Protein AF-A0A2D7WG63-F1 (afdb_monomer_lite)

Foldseek 3Di:
DDDDDDDDDDDDDDDDDDDDDDDDDDDDPPPPPVPPPPPPPPLDPPVPDAPDPWDWAQAPPRDIWTWTHDFLWIWIFDDDVPDDTGTDTQADDDDDPADKGWDDWDWDDPPAKTKTKTWIAGPPPPPPRIWIKMWIDRHSFWIWIDTPVHPDDTDTDPGRD

Secondary structure (DSSP, 8-state):
---------------------------------PPP---------GGG--SSPPEEEEPTTS-EEEEEEETTEEEEEE--TTSSPEEEEEE-PPP-SS-EEEEEEEEEE-SS-EEEEEEEEETT-TTTTEEEEEEEESSSSSEEEEETT-SS--EEESS--

pLDDT: mean 75.47, std 20.1, range [37.94, 96.38]

Structure (mmCIF, N/CA/C/O backbone):
data_AF-A0A2D7WG63-F1
#
_entry.id   AF-A0A2D7WG63-F1
#
loop_
_atom_site.group_PDB
_atom_site.id
_atom_site.type_symbol
_atom_site.label_atom_id
_atom_site.label_alt_id
_atom_site.label_comp_id
_atom_site.label_asym_id
_atom_site.label_entity_id
_atom_site.label_seq_id
_atom_site.pdbx_PDB_ins_code
_atom_site.Cartn_x
_atom_site.Cartn_y
_atom_site.Cartn_z
_atom_site.occupancy
_atom_site.B_iso_or_equiv
_atom_site.auth_seq_id
_atom_site.auth_comp_id
_atom_site.auth_asym_id
_atom_site.auth_atom_id
_atom_site.pdbx_PDB_model_num
ATOM 1 N N . MET A 1 1 ? 51.793 -54.308 -7.384 1.00 41.38 1 MET A N 1
ATOM 2 C CA . MET A 1 1 ? 52.177 -53.922 -8.756 1.00 41.38 1 MET A CA 1
ATOM 3 C C . MET A 1 1 ? 52.219 -52.405 -8.774 1.00 41.38 1 MET A C 1
ATOM 5 O O . MET A 1 1 ? 51.180 -51.768 -8.693 1.00 41.38 1 MET A O 1
ATOM 9 N N . THR A 1 2 ? 53.425 -51.857 -8.677 1.00 38.12 2 THR A N 1
ATOM 10 C CA . THR A 1 2 ? 53.704 -50.442 -8.405 1.00 38.12 2 THR A CA 1
ATOM 11 C C . THR A 1 2 ? 54.193 -49.816 -9.701 1.00 38.12 2 THR A C 1
ATOM 13 O O . THR A 1 2 ? 55.137 -50.340 -10.286 1.00 38.12 2 THR A O 1
ATOM 16 N N . ILE A 1 3 ? 53.578 -48.724 -10.154 1.00 45.03 3 ILE A N 1
ATOM 17 C CA . ILE A 1 3 ? 54.118 -47.909 -11.248 1.00 45.03 3 ILE A CA 1
ATOM 18 C C . ILE A 1 3 ? 54.140 -46.463 -10.763 1.00 45.03 3 ILE A C 1
ATOM 20 O O . ILE A 1 3 ? 53.112 -45.798 -10.670 1.00 45.03 3 ILE A O 1
ATOM 24 N N . ALA A 1 4 ? 55.342 -46.019 -10.407 1.00 39.97 4 ALA A N 1
ATOM 25 C CA . ALA A 1 4 ? 55.692 -44.619 -10.260 1.00 39.97 4 ALA A CA 1
ATOM 26 C C . ALA A 1 4 ? 55.948 -44.039 -11.659 1.00 39.97 4 ALA A C 1
ATOM 28 O O . ALA A 1 4 ? 56.678 -44.644 -12.445 1.00 39.97 4 ALA A O 1
ATOM 29 N N . LEU A 1 5 ? 55.378 -42.871 -11.962 1.00 45.00 5 LEU A N 1
ATOM 30 C CA . LEU A 1 5 ? 55.774 -42.058 -13.110 1.00 45.00 5 LEU A CA 1
ATOM 31 C C . LEU A 1 5 ? 56.385 -40.745 -12.625 1.00 45.00 5 LEU A C 1
ATOM 33 O O . LEU A 1 5 ? 55.906 -40.092 -11.702 1.00 45.00 5 LEU A O 1
ATOM 37 N N . SER A 1 6 ? 57.507 -40.444 -13.258 1.00 41.62 6 SER A N 1
ATOM 38 C CA . SER A 1 6 ? 58.539 -39.490 -12.898 1.00 41.62 6 SER A CA 1
ATOM 39 C C . SER A 1 6 ? 58.403 -38.191 -13.704 1.00 41.62 6 SER A C 1
ATOM 41 O O . SER A 1 6 ? 58.112 -38.248 -14.892 1.00 41.62 6 SER A O 1
ATOM 43 N N . LEU A 1 7 ? 58.706 -37.072 -13.031 1.00 44.47 7 LEU A N 1
ATOM 44 C CA . LEU A 1 7 ? 59.314 -35.807 -13.490 1.00 44.47 7 LEU A CA 1
ATOM 45 C C . LEU A 1 7 ? 58.800 -35.111 -14.767 1.00 44.47 7 LEU A C 1
ATOM 47 O O . LEU A 1 7 ? 59.043 -35.568 -15.876 1.00 44.47 7 LEU A O 1
ATOM 51 N N . ALA A 1 8 ? 58.353 -33.860 -14.599 1.00 40.28 8 ALA A N 1
ATOM 52 C CA . ALA A 1 8 ? 58.856 -32.736 -15.399 1.00 40.28 8 ALA A CA 1
ATOM 53 C C . ALA A 1 8 ? 58.623 -31.399 -14.669 1.00 40.28 8 ALA A C 1
ATOM 55 O O . ALA A 1 8 ? 57.511 -30.883 -14.590 1.00 40.28 8 ALA A O 1
ATOM 56 N N . GLN A 1 9 ? 59.704 -30.847 -14.116 1.00 51.94 9 GLN A N 1
ATOM 57 C CA . GLN A 1 9 ? 59.798 -29.464 -13.653 1.00 51.94 9 GLN A CA 1
ATOM 58 C C . GLN A 1 9 ? 59.782 -28.514 -14.857 1.00 51.94 9 GLN A C 1
ATOM 60 O O . GLN A 1 9 ? 60.439 -28.782 -15.860 1.00 51.94 9 GLN A O 1
ATOM 65 N N . SER A 1 10 ? 59.151 -27.347 -14.734 1.00 42.44 10 SER A N 1
ATOM 66 C CA . SER A 1 10 ? 59.539 -26.177 -15.529 1.00 42.44 10 SER A CA 1
ATOM 67 C C . SER A 1 10 ? 59.331 -24.901 -14.727 1.00 42.44 10 SER A C 1
ATOM 69 O O . SER A 1 10 ? 58.225 -24.515 -14.361 1.00 42.44 10 SER A O 1
ATOM 71 N N . ARG A 1 11 ? 60.479 -24.310 -14.408 1.00 44.22 11 ARG A N 1
ATOM 72 C CA . ARG A 1 11 ? 60.704 -23.066 -13.684 1.00 44.22 11 ARG A CA 1
ATOM 73 C C . ARG A 1 11 ? 60.432 -21.914 -14.650 1.00 44.22 11 ARG A C 1
ATOM 75 O O . ARG A 1 11 ? 60.997 -21.924 -15.738 1.00 44.22 11 ARG A O 1
ATOM 82 N N . TRP A 1 12 ? 59.674 -20.904 -14.235 1.00 42.69 12 TRP A N 1
ATOM 83 C CA . TRP A 1 12 ? 59.729 -19.593 -14.880 1.00 42.69 12 TRP A CA 1
ATOM 84 C C . TRP A 1 12 ? 60.260 -18.568 -13.889 1.00 42.69 12 TRP A C 1
ATOM 86 O O . TRP A 1 12 ? 59.891 -18.527 -12.718 1.00 42.69 12 TRP A O 1
ATOM 96 N N . ILE A 1 13 ? 61.258 -17.856 -14.388 1.00 47.09 13 ILE A N 1
ATOM 97 C CA . ILE A 1 13 ? 62.226 -17.027 -13.692 1.00 47.09 13 ILE A CA 1
ATOM 98 C C . ILE A 1 13 ? 61.602 -15.666 -13.384 1.00 47.09 13 ILE A C 1
ATOM 100 O O . ILE A 1 13 ? 60.944 -15.066 -14.230 1.00 47.09 13 ILE A O 1
ATOM 104 N N . ALA A 1 14 ? 61.843 -15.192 -12.165 1.00 47.91 14 ALA A N 1
ATOM 105 C CA . ALA A 1 14 ? 61.573 -13.833 -11.731 1.00 47.91 14 ALA A CA 1
ATOM 106 C C . ALA A 1 14 ? 62.468 -12.828 -12.473 1.00 47.91 14 ALA A C 1
ATOM 108 O O . ALA A 1 14 ? 63.670 -13.053 -12.599 1.00 47.91 14 ALA A O 1
ATOM 109 N N . LEU A 1 15 ? 61.904 -11.684 -12.864 1.00 50.09 15 LEU A N 1
ATOM 110 C CA . LEU A 1 15 ? 62.664 -10.462 -13.122 1.00 50.09 15 LEU A CA 1
ATOM 111 C C . LEU A 1 15 ? 62.005 -9.296 -12.382 1.00 50.09 15 LEU A C 1
ATOM 113 O O . LEU A 1 15 ? 60.877 -8.894 -12.648 1.00 50.09 15 LEU A O 1
ATOM 117 N N . SER A 1 16 ? 62.754 -8.813 -11.402 1.00 53.31 16 SER A N 1
ATOM 118 C CA . SER A 1 16 ? 62.568 -7.631 -10.570 1.00 53.31 16 SER A CA 1
ATOM 119 C C . SER A 1 16 ? 63.196 -6.398 -11.221 1.00 53.31 16 SER A C 1
ATOM 121 O O . SER A 1 16 ? 64.341 -6.520 -11.642 1.00 53.31 16 SER A O 1
ATOM 123 N N . VAL A 1 17 ? 62.549 -5.224 -11.181 1.00 52.75 17 VAL A N 1
ATOM 124 C CA . VAL A 1 17 ? 63.186 -3.879 -11.242 1.00 52.75 17 VAL A CA 1
ATOM 125 C C . VAL A 1 17 ? 62.223 -2.873 -10.569 1.00 52.75 17 VAL A C 1
ATOM 127 O O . VAL A 1 17 ? 61.163 -2.580 -11.108 1.00 52.75 17 VAL A O 1
ATOM 130 N N . THR A 1 18 ? 62.343 -2.654 -9.254 1.00 50.78 18 THR A N 1
ATOM 131 C CA . THR A 1 18 ? 62.876 -1.455 -8.548 1.00 50.78 18 THR A CA 1
ATOM 132 C C . THR A 1 18 ? 62.177 -0.100 -8.767 1.00 50.78 18 THR A C 1
ATOM 134 O O . THR A 1 18 ? 62.377 0.565 -9.773 1.00 50.78 18 THR A O 1
ATOM 137 N N . SER A 1 19 ? 61.453 0.311 -7.716 1.00 49.97 19 SER A N 1
ATOM 138 C CA . SER A 1 19 ? 61.470 1.601 -6.993 1.00 49.97 19 SER A CA 1
ATOM 139 C C . SER A 1 19 ? 61.717 2.926 -7.744 1.00 49.97 19 SER A C 1
ATOM 141 O O . SER A 1 19 ? 62.847 3.256 -8.087 1.00 49.97 19 SER A O 1
ATOM 143 N N . PHE A 1 20 ? 60.673 3.758 -7.789 1.00 49.03 20 PHE A N 1
ATOM 144 C CA . PHE A 1 20 ? 60.706 5.218 -7.603 1.00 49.03 20 PHE A CA 1
ATOM 145 C C . PHE A 1 20 ? 59.575 5.502 -6.594 1.00 49.03 20 PHE A C 1
ATOM 147 O O . PHE A 1 20 ? 58.487 4.959 -6.739 1.00 49.03 20 PHE A O 1
ATOM 154 N N . GLY A 1 21 ? 59.743 6.199 -5.476 1.00 41.84 21 GLY A N 1
ATOM 155 C CA . GLY A 1 21 ? 60.407 7.483 -5.312 1.00 41.84 21 GLY A CA 1
ATOM 156 C C . GLY A 1 21 ? 59.350 8.467 -4.792 1.00 41.84 21 GLY A C 1
ATOM 157 O O . GLY A 1 21 ? 58.492 8.902 -5.546 1.00 41.84 21 GLY A O 1
ATOM 158 N N . PHE A 1 22 ? 59.394 8.714 -3.482 1.00 45.28 22 PHE A N 1
ATOM 159 C CA . PHE A 1 22 ? 58.674 9.713 -2.677 1.00 45.28 22 PHE A CA 1
ATOM 160 C C . PHE A 1 22 ? 58.214 10.992 -3.412 1.00 45.28 22 PHE A C 1
ATOM 162 O O . PHE A 1 22 ? 59.039 11.612 -4.074 1.00 45.28 22 PHE A O 1
ATOM 169 N N . ALA A 1 23 ? 56.991 11.477 -3.131 1.00 43.72 23 ALA A N 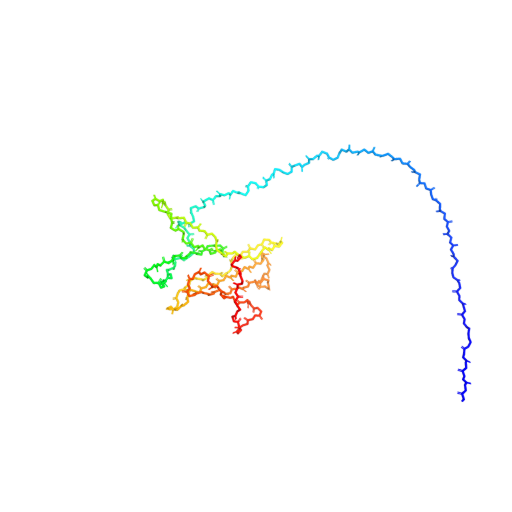1
ATOM 170 C CA . ALA A 1 23 ? 56.758 12.853 -2.648 1.00 43.72 23 ALA A CA 1
ATOM 171 C C . ALA A 1 23 ? 55.269 13.191 -2.379 1.00 43.72 23 ALA A C 1
ATOM 173 O O . ALA A 1 23 ? 54.441 13.209 -3.280 1.00 43.72 23 ALA A O 1
ATOM 174 N N . LEU A 1 24 ? 55.033 13.586 -1.122 1.00 50.06 24 LEU A N 1
ATOM 175 C CA . LEU A 1 24 ? 54.248 14.742 -0.660 1.00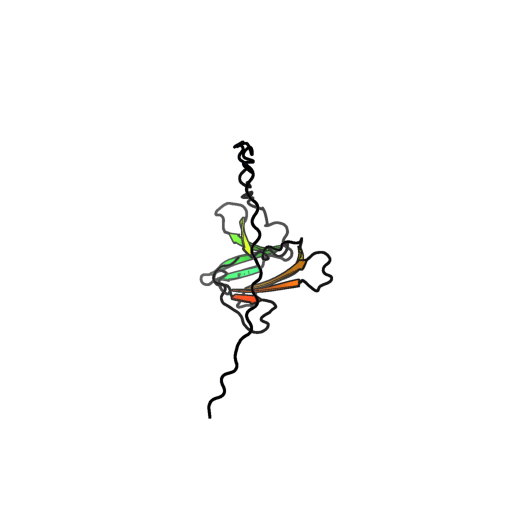 50.06 24 LEU A CA 1
ATOM 176 C C . LEU A 1 24 ? 52.705 14.713 -0.650 1.00 50.06 24 LEU A C 1
ATOM 178 O O . LEU A 1 24 ? 52.007 14.884 -1.642 1.00 50.06 24 LEU A O 1
ATOM 182 N N . PHE A 1 25 ? 52.222 14.651 0.596 1.00 50.22 25 PHE A N 1
ATOM 183 C CA . PHE A 1 25 ? 51.023 15.287 1.137 1.00 50.22 25 PHE A CA 1
ATOM 184 C C . PHE A 1 25 ? 50.596 16.574 0.410 1.00 50.22 25 PHE A C 1
ATOM 186 O O . PHE A 1 25 ? 51.370 17.521 0.290 1.00 50.22 25 PHE A O 1
ATOM 193 N N . SER A 1 26 ? 49.307 16.663 0.086 1.00 46.19 26 SER A N 1
ATOM 194 C CA . SER A 1 26 ? 48.539 17.914 0.055 1.00 46.19 26 SER A CA 1
ATOM 195 C C . SER A 1 26 ? 47.075 17.580 0.321 1.00 46.19 26 SER A C 1
ATOM 197 O O . SER A 1 26 ? 46.299 17.266 -0.576 1.00 46.19 26 SER A O 1
ATOM 199 N N . SER A 1 27 ? 46.732 17.591 1.606 1.00 55.84 27 SER A N 1
ATOM 200 C CA . SER A 1 27 ? 45.362 17.671 2.093 1.00 55.84 27 SER A CA 1
ATOM 201 C C . SER A 1 27 ? 44.753 18.972 1.578 1.00 55.84 27 SER A C 1
ATOM 203 O O . SER A 1 27 ? 45.250 20.024 1.955 1.00 55.84 27 SER A O 1
ATOM 205 N N . LEU A 1 28 ? 43.755 18.905 0.692 1.00 52.22 28 LEU A N 1
ATOM 206 C CA . LEU A 1 28 ? 42.728 19.937 0.482 1.00 52.22 28 LEU A CA 1
ATOM 207 C C . LEU A 1 28 ? 41.677 19.418 -0.525 1.00 52.22 28 LEU A C 1
ATOM 209 O O . LEU A 1 28 ? 41.500 19.948 -1.616 1.00 52.22 28 LEU A O 1
ATOM 213 N N . CYS A 1 29 ? 40.935 18.370 -0.166 1.00 44.72 29 CYS A N 1
ATOM 214 C CA . CYS A 1 29 ? 39.545 18.324 -0.616 1.00 44.72 29 CYS A CA 1
ATOM 215 C C . CYS A 1 29 ? 38.762 19.056 0.458 1.00 44.72 29 CYS A C 1
ATOM 217 O O . CYS A 1 29 ? 38.465 18.502 1.515 1.00 44.72 29 CYS A O 1
ATOM 219 N N . LEU A 1 30 ? 38.543 20.346 0.196 1.00 49.69 30 LEU A N 1
ATOM 220 C CA . LEU A 1 30 ? 37.507 21.141 0.832 1.00 49.69 30 LEU A CA 1
ATOM 221 C C . LEU A 1 30 ? 36.319 20.231 1.104 1.00 49.69 30 LEU A C 1
ATOM 223 O O . LEU A 1 30 ? 35.808 19.591 0.183 1.00 49.69 30 LEU A O 1
ATOM 227 N N . GLY A 1 31 ? 35.936 20.147 2.376 1.00 45.75 31 GLY A N 1
ATOM 228 C CA . GLY A 1 31 ? 34.706 19.501 2.768 1.00 45.75 31 GLY A CA 1
ATOM 229 C C . GLY A 1 31 ? 33.576 20.116 1.959 1.00 45.75 31 GLY A C 1
ATOM 230 O O . GLY A 1 31 ? 33.080 21.190 2.287 1.00 45.75 31 GLY A O 1
ATOM 231 N N . PHE A 1 32 ? 33.146 19.412 0.917 1.00 44.50 32 PHE A N 1
ATOM 232 C CA . PHE A 1 32 ? 31.752 19.427 0.531 1.00 44.50 32 PHE A CA 1
ATOM 233 C C . PHE A 1 32 ? 31.022 18.765 1.700 1.00 44.50 32 PHE A C 1
ATOM 235 O O . PHE A 1 32 ? 30.702 17.579 1.677 1.00 44.50 32 PHE A O 1
ATOM 242 N N . SER A 1 33 ? 30.813 19.535 2.772 1.00 50.34 33 SER A N 1
ATOM 243 C CA . SER A 1 33 ? 29.662 19.311 3.628 1.00 50.34 33 SER A CA 1
ATOM 244 C C . SER A 1 33 ? 28.472 19.491 2.705 1.00 50.34 33 SER A C 1
ATOM 246 O O . SER A 1 33 ? 28.023 20.611 2.466 1.00 50.34 33 SER A O 1
ATOM 248 N N . LEU A 1 34 ? 28.015 18.381 2.122 1.00 53.12 34 LEU A N 1
ATOM 249 C CA . LEU A 1 34 ? 26.644 18.284 1.667 1.00 53.12 34 LEU A CA 1
ATOM 250 C C . LEU A 1 34 ? 25.814 18.796 2.848 1.00 53.12 34 LEU A C 1
ATOM 252 O O . LEU A 1 34 ? 25.980 18.267 3.956 1.00 53.12 34 LEU A O 1
ATOM 256 N N . PRO A 1 35 ? 25.016 19.866 2.677 1.00 57.44 35 PRO A N 1
ATOM 257 C CA . PRO A 1 35 ? 24.063 20.217 3.710 1.00 57.44 35 PRO A CA 1
ATOM 258 C C . PRO A 1 35 ? 23.287 18.933 4.021 1.00 57.44 35 PRO A C 1
ATOM 260 O O . PRO A 1 35 ? 22.981 18.195 3.077 1.00 57.44 35 PRO A O 1
ATOM 263 N N . PRO A 1 36 ? 23.045 18.604 5.304 1.00 51.50 36 PRO A N 1
ATOM 264 C CA . PRO A 1 36 ? 22.166 17.494 5.628 1.00 51.50 36 PRO A CA 1
ATOM 265 C C . PRO A 1 36 ? 20.917 17.698 4.788 1.00 51.50 36 PRO A C 1
ATOM 267 O O . PRO A 1 36 ? 20.323 18.782 4.845 1.00 51.50 36 PRO A O 1
ATOM 270 N N . ASP A 1 37 ? 20.633 16.706 3.940 1.00 37.94 37 ASP A N 1
ATOM 271 C CA . ASP A 1 37 ? 19.437 16.648 3.120 1.00 37.94 37 ASP A CA 1
ATOM 272 C C . ASP A 1 37 ? 18.319 17.015 4.080 1.00 37.94 37 ASP A C 1
ATOM 274 O O . ASP A 1 37 ? 18.046 16.303 5.051 1.00 37.94 37 ASP A O 1
ATOM 278 N N . SER A 1 38 ? 17.816 18.237 3.929 1.00 48.72 38 SER A N 1
ATOM 279 C CA . SER A 1 38 ? 16.751 18.744 4.764 1.00 48.72 38 SER A CA 1
ATOM 280 C C . SER A 1 38 ? 15.546 18.026 4.215 1.00 48.72 38 SER A C 1
ATOM 282 O O . SER A 1 38 ? 14.835 18.580 3.384 1.00 48.72 38 SER A O 1
ATOM 284 N N . GLU A 1 39 ? 15.418 16.747 4.586 1.00 50.62 39 GLU A N 1
ATOM 285 C CA . GLU A 1 39 ? 14.265 15.917 4.330 1.00 50.62 39 GLU A CA 1
ATOM 286 C C . GLU A 1 39 ? 13.113 16.780 4.812 1.00 50.62 39 GLU A C 1
ATOM 288 O O . GLU A 1 39 ? 13.021 17.061 6.016 1.00 50.62 39 GLU A O 1
ATOM 293 N N . PRO A 1 40 ? 12.315 17.352 3.896 1.00 40.84 40 PRO A N 1
ATOM 294 C CA . PRO A 1 40 ? 11.254 18.205 4.336 1.00 40.84 40 PRO A CA 1
ATOM 295 C C . PRO A 1 40 ? 10.356 17.257 5.106 1.00 40.84 40 PRO A C 1
ATOM 297 O O . PRO A 1 40 ? 9.716 16.381 4.519 1.00 40.84 40 PRO A O 1
ATOM 300 N N . SER A 1 41 ? 10.289 17.456 6.419 1.00 45.66 41 SER A N 1
ATOM 301 C CA . SER A 1 41 ? 9.129 17.113 7.226 1.00 45.66 41 SER A CA 1
ATOM 302 C C . SER A 1 41 ? 7.975 17.983 6.720 1.00 45.66 41 SER A C 1
ATOM 304 O O . SER A 1 41 ? 7.458 18.875 7.385 1.00 45.66 41 SER A O 1
ATOM 306 N N . HIS A 1 42 ? 7.631 17.800 5.446 1.00 45.06 42 HIS A N 1
ATOM 307 C CA . HIS A 1 42 ? 6.428 18.304 4.859 1.00 45.06 42 HIS A CA 1
ATOM 308 C C . HIS A 1 42 ? 5.363 17.417 5.470 1.00 45.06 42 HIS A C 1
ATOM 310 O O . HIS A 1 42 ? 5.170 16.267 5.072 1.00 45.06 42 HIS A O 1
ATOM 316 N N . SER A 1 43 ? 4.640 17.975 6.433 1.00 44.59 43 SER A N 1
ATOM 317 C CA . SER A 1 43 ? 3.231 17.658 6.571 1.00 44.59 43 SER A CA 1
ATOM 318 C C . SER A 1 43 ? 2.586 17.939 5.212 1.00 44.59 43 SER A C 1
ATOM 320 O O . SER A 1 43 ? 2.131 19.048 4.934 1.00 44.59 43 SER A O 1
ATOM 322 N N . VAL A 1 44 ? 2.655 16.967 4.305 1.00 51.75 44 VAL A N 1
ATOM 323 C CA . VAL A 1 44 ? 1.963 17.038 3.031 1.00 51.75 44 VAL A CA 1
ATOM 324 C C . VAL A 1 44 ? 0.489 17.072 3.406 1.00 51.75 44 VAL A C 1
ATOM 326 O O . VAL A 1 44 ? 0.002 16.193 4.118 1.00 51.75 44 VAL A O 1
ATOM 329 N N . ASN A 1 45 ? -0.237 18.088 2.954 1.00 53.03 45 ASN A N 1
ATOM 330 C CA . ASN A 1 45 ? -1.694 18.061 2.985 1.00 53.03 45 ASN A CA 1
ATOM 331 C C . ASN A 1 45 ? -2.161 17.031 1.936 1.00 53.03 45 ASN A C 1
ATOM 333 O O . ASN A 1 45 ? -2.657 17.390 0.872 1.00 53.03 45 ASN A O 1
ATOM 337 N N . VAL A 1 46 ? -1.933 15.735 2.201 1.00 59.72 46 VAL A N 1
ATOM 338 C CA . VAL A 1 46 ? -2.241 14.614 1.287 1.00 59.72 46 VAL A CA 1
ATOM 339 C C . VAL A 1 46 ? -3.758 14.473 1.083 1.00 59.72 46 VAL A C 1
ATOM 341 O O . VAL A 1 46 ? -4.209 13.904 0.097 1.00 59.72 46 VAL A O 1
ATOM 344 N N . THR A 1 47 ? -4.560 15.068 1.968 1.00 57.00 47 THR A N 1
ATOM 345 C CA . THR A 1 47 ? -6.017 14.906 2.060 1.00 57.00 47 THR A CA 1
ATOM 346 C C . THR A 1 47 ? -6.794 15.252 0.783 1.00 57.00 47 THR A C 1
ATOM 348 O O . THR A 1 47 ? -7.906 14.765 0.619 1.00 57.00 47 THR A O 1
ATOM 351 N N . ALA A 1 48 ? -6.269 16.075 -0.130 1.00 57.78 48 ALA A N 1
ATOM 352 C CA . ALA A 1 48 ? -7.109 16.676 -1.1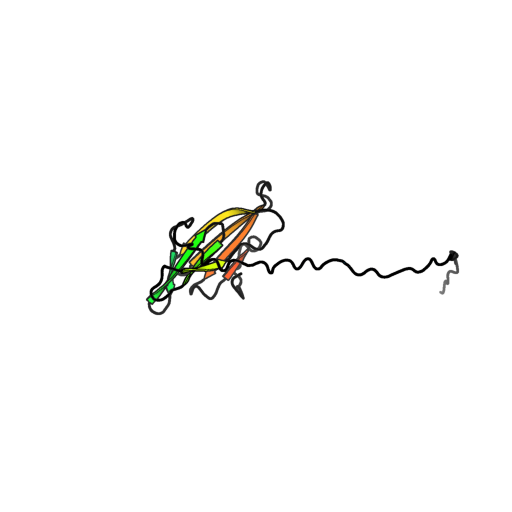71 1.00 57.78 48 ALA A CA 1
ATOM 353 C C . ALA A 1 48 ? -7.225 15.896 -2.496 1.00 57.78 48 ALA A C 1
ATOM 355 O O . ALA A 1 48 ? -8.141 16.183 -3.261 1.00 57.78 48 ALA A O 1
ATOM 356 N N . ASN A 1 49 ? -6.330 14.956 -2.825 1.00 82.06 49 ASN A N 1
ATOM 357 C CA . ASN A 1 49 ? -6.324 14.373 -4.178 1.00 82.06 49 ASN A CA 1
ATOM 358 C C . ASN A 1 49 ? -5.738 12.953 -4.220 1.00 82.06 49 ASN A C 1
ATOM 360 O O . ASN A 1 49 ? -4.625 12.766 -4.720 1.00 82.06 49 ASN A O 1
ATOM 364 N N . PHE A 1 50 ? -6.459 11.988 -3.645 1.00 90.19 50 PHE A N 1
ATOM 365 C CA . PHE A 1 50 ? -6.158 10.556 -3.753 1.00 90.19 50 PHE A CA 1
ATOM 366 C C . PHE A 1 50 ? -6.687 9.971 -5.067 1.00 90.19 50 PHE A C 1
ATOM 368 O O . PHE A 1 50 ? -7.693 10.447 -5.590 1.00 90.19 50 PHE A O 1
ATOM 375 N N . THR A 1 51 ? -6.042 8.910 -5.564 1.00 85.69 51 THR A N 1
ATOM 376 C CA . THR A 1 51 ? -6.453 8.204 -6.791 1.00 85.69 51 THR A CA 1
ATOM 377 C C . THR A 1 51 ? -7.861 7.620 -6.660 1.00 85.69 51 THR A C 1
ATOM 379 O O . THR A 1 51 ? -8.640 7.630 -7.610 1.00 85.69 51 THR A O 1
ATOM 382 N N . THR A 1 52 ? -8.213 7.146 -5.464 1.00 86.69 52 THR A N 1
ATOM 383 C CA . THR A 1 52 ? -9.554 6.662 -5.118 1.00 86.69 52 THR A CA 1
ATOM 384 C C . THR A 1 52 ? -10.051 7.343 -3.845 1.00 86.69 52 THR A C 1
ATOM 386 O O . THR A 1 52 ? -9.234 7.800 -3.038 1.00 86.69 52 THR A O 1
ATOM 389 N N . PRO A 1 53 ? -11.376 7.379 -3.602 1.00 91.00 53 PRO A N 1
ATOM 390 C CA . PRO A 1 53 ? -11.901 7.808 -2.314 1.00 91.00 53 PRO A CA 1
ATOM 391 C C . PRO A 1 53 ? -11.238 7.031 -1.165 1.00 91.00 53 PRO A C 1
ATOM 393 O O . PRO A 1 53 ? -11.019 5.822 -1.305 1.00 91.00 53 PRO A O 1
ATOM 396 N N . PRO A 1 54 ? -10.919 7.688 -0.037 1.00 92.69 54 PRO A N 1
ATOM 397 C CA . PRO A 1 54 ? -10.356 6.999 1.110 1.00 92.69 54 PRO A CA 1
ATOM 398 C C . PRO A 1 54 ? -11.250 5.861 1.603 1.00 92.69 54 PRO A C 1
ATOM 400 O O . PRO A 1 54 ? -12.468 6.013 1.720 1.00 92.69 54 PRO A O 1
ATOM 403 N N . VAL A 1 55 ? -10.633 4.734 1.941 1.00 94.62 55 VAL A N 1
ATOM 404 C CA . VAL A 1 55 ? -11.329 3.537 2.418 1.00 94.62 55 VAL A CA 1
ATOM 405 C C . VAL A 1 55 ? -11.223 3.456 3.933 1.00 94.62 55 VAL A C 1
ATOM 407 O O . VAL A 1 55 ? -10.145 3.627 4.499 1.00 94.62 55 VAL A O 1
ATOM 410 N N . LYS A 1 56 ? -12.347 3.188 4.600 1.00 94.44 56 LYS A N 1
ATOM 411 C CA . LYS A 1 56 ? -12.412 3.034 6.056 1.00 94.44 56 LYS A CA 1
ATOM 412 C C . LYS A 1 56 ? -12.322 1.561 6.443 1.00 94.44 56 LYS A C 1
ATOM 414 O O . LYS A 1 56 ? -13.107 0.751 5.960 1.00 94.44 56 LYS A O 1
ATOM 419 N N . LEU A 1 57 ? -11.407 1.246 7.352 1.00 94.94 57 LEU A N 1
ATOM 420 C CA . LEU A 1 57 ? -11.312 -0.044 8.026 1.00 94.94 57 LEU A CA 1
ATOM 421 C C . LEU A 1 57 ? -11.971 0.066 9.411 1.00 94.94 57 LEU A C 1
ATOM 423 O O . LEU A 1 57 ? -11.483 0.844 10.238 1.00 94.94 57 LEU A O 1
ATOM 427 N N . PRO A 1 58 ? -13.056 -0.674 9.689 1.00 93.06 58 PRO A N 1
ATOM 428 C CA . PRO A 1 58 ? -13.606 -0.772 11.036 1.00 93.06 58 PRO A CA 1
ATOM 429 C C . PRO A 1 58 ? -12.674 -1.583 11.947 1.00 93.06 58 PRO A C 1
ATOM 431 O O . PRO A 1 58 ? -12.231 -2.668 11.580 1.00 93.06 58 PRO A O 1
ATOM 434 N N . LEU A 1 59 ? -12.405 -1.072 13.148 1.00 90.44 59 LEU A N 1
ATOM 435 C CA . LEU A 1 59 ? -11.616 -1.747 14.177 1.00 90.44 59 LEU A CA 1
ATOM 436 C C . LEU A 1 59 ? -12.522 -2.315 15.275 1.00 90.44 59 LEU A C 1
ATOM 438 O O . LEU A 1 59 ? -13.634 -1.830 15.515 1.00 90.44 59 LEU A O 1
ATOM 442 N N . ALA A 1 60 ? -12.009 -3.304 16.014 1.00 79.81 60 ALA A N 1
ATOM 443 C CA . ALA A 1 60 ? -12.580 -3.658 17.310 1.00 79.81 60 ALA A CA 1
ATOM 444 C C . ALA A 1 60 ? -12.649 -2.376 18.166 1.00 79.81 60 ALA A C 1
ATOM 446 O O . ALA A 1 60 ? -11.733 -1.557 18.103 1.00 79.81 60 ALA A O 1
ATOM 447 N N . HIS A 1 61 ? -13.716 -2.182 18.946 1.00 81.69 61 HIS A N 1
ATOM 448 C CA . HIS A 1 61 ? -14.013 -0.969 19.743 1.00 81.69 61 HIS A CA 1
ATOM 449 C C . HIS A 1 61 ? -14.670 0.212 18.998 1.00 81.69 61 HIS A C 1
ATOM 451 O O . HIS A 1 61 ? -14.740 1.310 19.546 1.00 81.69 61 HIS A O 1
ATOM 457 N N . GLY A 1 62 ? -15.176 0.022 17.774 1.00 78.38 62 GLY A N 1
ATOM 458 C CA . GLY A 1 62 ? -15.987 1.042 17.086 1.00 78.38 62 GLY A CA 1
ATOM 459 C C . GLY A 1 62 ? -15.193 2.241 16.556 1.00 78.38 62 GLY A C 1
ATOM 460 O O . GLY A 1 62 ? -15.776 3.187 16.030 1.00 78.38 62 GLY A O 1
ATOM 461 N N . LYS A 1 63 ? -13.861 2.192 16.656 1.00 86.06 63 LYS A N 1
ATOM 462 C CA . LYS A 1 63 ? -12.969 3.099 15.935 1.00 86.06 63 LYS A CA 1
ATOM 463 C C . LYS A 1 63 ? -12.884 2.666 14.474 1.00 86.06 63 LYS A C 1
ATOM 465 O O . LYS A 1 63 ? -13.036 1.489 14.158 1.00 86.06 63 LYS A O 1
ATOM 470 N N . ALA A 1 64 ? -12.617 3.610 13.583 1.00 89.88 64 ALA A N 1
ATOM 471 C CA . ALA A 1 64 ? -12.322 3.315 12.190 1.00 89.88 64 ALA A CA 1
ATOM 472 C C . ALA A 1 64 ? -11.092 4.104 11.761 1.00 89.88 64 ALA A C 1
ATOM 474 O O . ALA A 1 64 ? -10.955 5.275 12.107 1.00 89.88 64 ALA A O 1
ATOM 475 N N . VAL A 1 65 ? -10.221 3.468 10.988 1.00 91.88 65 VAL A N 1
ATOM 476 C CA . VAL A 1 65 ? -9.046 4.119 10.403 1.00 91.88 65 VAL A CA 1
ATOM 477 C C . VAL A 1 65 ? -9.296 4.302 8.916 1.00 91.88 65 VAL A C 1
ATOM 479 O O . VAL A 1 65 ? -9.799 3.397 8.251 1.00 91.88 65 VAL A O 1
ATOM 482 N N . SER A 1 66 ? -8.976 5.484 8.392 1.00 93.19 66 SER A N 1
ATOM 483 C CA . SER A 1 66 ? -9.094 5.767 6.960 1.00 93.19 66 SER A CA 1
ATOM 484 C C . SER A 1 66 ? -7.746 5.589 6.272 1.00 93.19 66 SER A C 1
ATOM 486 O O . SER A 1 66 ? -6.718 6.018 6.795 1.00 93.19 66 SER A O 1
ATOM 488 N N . PHE A 1 67 ? -7.763 5.001 5.083 1.00 94.38 67 PHE A N 1
ATOM 489 C CA . PHE A 1 67 ? -6.599 4.812 4.229 1.00 94.38 67 PHE A CA 1
ATOM 490 C C . PHE A 1 67 ? -6.812 5.528 2.899 1.00 94.38 67 PHE A C 1
ATOM 492 O O . PHE A 1 67 ? -7.927 5.554 2.384 1.00 94.38 67 PHE A O 1
ATOM 499 N N . GLY A 1 68 ? -5.750 6.098 2.344 1.00 94.06 68 GLY A N 1
ATOM 500 C CA . GLY A 1 68 ? -5.745 6.729 1.026 1.00 94.06 68 GLY A CA 1
ATOM 501 C C . GLY A 1 68 ? -4.581 6.211 0.194 1.00 94.06 68 GLY A C 1
ATOM 502 O O . GLY A 1 68 ? -3.564 5.796 0.748 1.00 94.06 68 GLY A O 1
ATOM 503 N N . ILE A 1 69 ? -4.722 6.223 -1.128 1.00 94.44 69 ILE A N 1
ATOM 504 C CA . ILE A 1 69 ? -3.672 5.797 -2.057 1.00 94.44 69 ILE A CA 1
ATOM 505 C C . ILE A 1 69 ? -3.457 6.860 -3.133 1.00 94.44 69 ILE A C 1
ATOM 507 O O . ILE A 1 69 ? -4.421 7.455 -3.625 1.00 94.44 69 ILE A O 1
ATOM 511 N N . LYS A 1 70 ? -2.192 7.150 -3.431 1.00 93.81 70 LYS A N 1
ATOM 512 C CA . LYS A 1 70 ? -1.785 8.080 -4.484 1.00 93.81 70 LYS A CA 1
ATOM 513 C C . LYS A 1 70 ? -0.351 7.804 -4.916 1.00 93.81 70 LYS A C 1
ATOM 515 O O . LYS A 1 70 ? 0.521 7.679 -4.058 1.00 93.81 70 LYS A O 1
ATOM 520 N N . ASP A 1 71 ? -0.085 7.805 -6.218 1.00 92.44 71 ASP A N 1
ATOM 521 C CA . ASP A 1 71 ? 1.254 7.623 -6.790 1.00 92.44 71 ASP A CA 1
ATOM 522 C C . ASP A 1 71 ? 1.971 6.376 -6.233 1.00 92.44 71 ASP A C 1
ATOM 524 O O . ASP A 1 71 ? 3.157 6.407 -5.891 1.00 92.44 71 ASP A O 1
ATOM 528 N N . CYS A 1 72 ? 1.233 5.272 -6.101 1.00 93.56 72 CYS A N 1
ATOM 529 C CA . CYS A 1 72 ? 1.664 3.997 -5.536 1.00 93.56 72 CYS A CA 1
ATOM 530 C C . CYS A 1 72 ? 2.095 4.083 -4.058 1.00 93.56 72 CYS A C 1
ATOM 532 O O . CYS A 1 72 ? 2.742 3.170 -3.543 1.00 93.56 72 CYS A O 1
ATOM 534 N N . LYS A 1 73 ? 1.737 5.165 -3.360 1.00 93.56 73 LYS A N 1
ATOM 535 C CA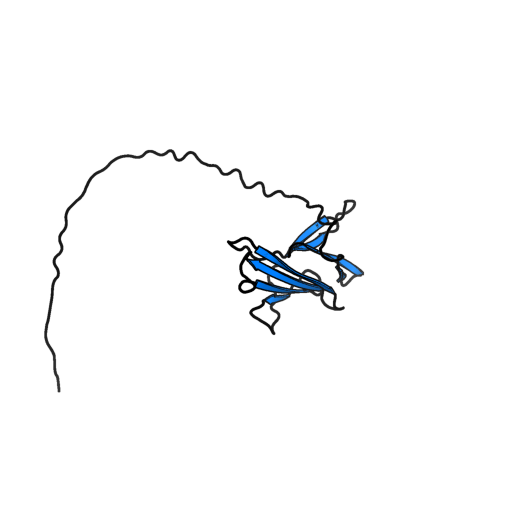 . LYS A 1 73 ? 1.975 5.369 -1.929 1.00 93.56 73 LYS A CA 1
ATOM 536 C C . LYS A 1 73 ? 0.664 5.262 -1.175 1.00 93.56 73 LYS A C 1
ATOM 538 O O . LYS A 1 73 ? -0.353 5.812 -1.596 1.00 93.56 73 LYS A O 1
ATOM 543 N N . VAL A 1 74 ? 0.700 4.580 -0.037 1.00 94.38 74 VAL A N 1
ATOM 544 C CA . VAL A 1 74 ? -0.467 4.426 0.832 1.00 94.38 74 VAL A CA 1
ATOM 545 C C . VAL A 1 74 ? -0.278 5.239 2.082 1.00 94.38 74 VAL A C 1
ATOM 547 O O . VAL A 1 74 ? 0.791 5.243 2.691 1.00 94.38 74 VAL A O 1
ATOM 550 N N . TYR A 1 75 ? -1.358 5.886 2.476 1.00 93.50 75 TYR A N 1
ATOM 551 C CA . TYR A 1 75 ? -1.410 6.791 3.593 1.00 93.50 75 TYR A CA 1
ATOM 552 C C . TYR A 1 75 ? -2.458 6.325 4.595 1.00 93.50 75 TYR A C 1
ATOM 554 O O . TYR A 1 75 ? -3.525 5.848 4.209 1.00 93.50 75 TYR A O 1
ATOM 562 N N . ARG A 1 76 ? -2.166 6.500 5.881 1.00 92.56 76 ARG A N 1
ATOM 563 C CA . ARG A 1 76 ? -3.080 6.254 6.998 1.00 92.56 76 ARG A CA 1
ATOM 564 C C . ARG A 1 76 ? -3.477 7.592 7.600 1.00 92.56 76 ARG A C 1
ATOM 566 O O . ARG A 1 76 ? -2.619 8.438 7.849 1.00 92.56 76 ARG A O 1
ATOM 573 N N . LEU A 1 77 ? -4.767 7.794 7.832 1.00 90.00 77 LEU A N 1
ATOM 574 C CA . LEU A 1 77 ? -5.235 8.968 8.550 1.00 90.00 77 LEU A CA 1
ATOM 575 C C . LEU A 1 77 ? -4.776 8.862 10.008 1.00 90.00 77 LEU A C 1
ATOM 577 O O . LEU A 1 77 ? -5.050 7.876 10.692 1.00 90.00 77 LEU A O 1
ATOM 581 N N . THR A 1 78 ? -4.053 9.875 10.462 1.00 83.56 78 THR A N 1
ATOM 582 C CA . THR A 1 78 ? -3.677 10.061 11.860 1.00 83.56 78 THR A CA 1
ATOM 583 C C . THR A 1 78 ? -4.604 11.102 12.459 1.00 83.56 78 THR A C 1
ATOM 585 O O . THR A 1 78 ? -4.653 12.234 11.969 1.00 83.56 78 THR A O 1
ATOM 588 N N . ASP A 1 79 ? -5.331 10.725 13.507 1.00 71.50 79 ASP A N 1
ATOM 589 C CA . ASP A 1 79 ? -6.158 11.666 14.251 1.00 71.50 79 ASP A CA 1
ATOM 590 C C . ASP A 1 79 ? -5.239 12.685 14.936 1.00 71.50 79 ASP A C 1
ATOM 592 O O . ASP A 1 79 ? -4.448 12.344 15.815 1.00 71.50 79 ASP A O 1
ATOM 596 N N . ALA A 1 80 ? -5.310 13.940 14.496 1.00 56.72 80 ALA A N 1
ATOM 597 C CA . ALA A 1 80 ? -4.715 15.065 15.198 1.00 56.72 80 ALA A CA 1
ATOM 598 C C . ALA A 1 80 ? -5.859 15.828 15.861 1.00 56.72 80 ALA A C 1
ATOM 600 O O . ALA A 1 80 ? -6.666 16.463 15.183 1.00 56.72 80 ALA A O 1
ATOM 601 N N . GLU A 1 81 ? -5.946 15.718 17.181 1.00 51.12 81 GLU A N 1
ATOM 602 C CA . GLU A 1 81 ? -6.958 16.378 18.000 1.00 51.12 81 GLU A CA 1
ATOM 603 C C . GLU A 1 81 ? -6.991 17.886 17.673 1.00 51.12 81 GLU A C 1
ATOM 605 O O . GLU A 1 81 ? -6.004 18.600 17.846 1.00 51.12 81 GLU A O 1
ATOM 610 N N . GLY A 1 82 ? -8.100 18.356 17.088 1.00 53.81 82 GLY A N 1
ATOM 611 C CA . GLY A 1 82 ? -8.330 19.771 16.766 1.00 53.81 82 GLY A CA 1
ATOM 612 C C . GLY A 1 82 ? -7.631 20.343 15.520 1.00 53.81 82 GLY A C 1
ATOM 613 O O . GLY A 1 82 ? -7.769 21.539 15.269 1.00 53.81 82 GLY A O 1
ATOM 614 N N . ALA A 1 83 ? -6.915 19.542 14.720 1.00 60.91 83 ALA A N 1
ATOM 615 C CA . ALA A 1 83 ? -6.240 20.006 13.500 1.00 60.91 83 ALA A CA 1
ATOM 616 C C . ALA A 1 83 ? -6.806 19.358 12.223 1.00 60.91 83 ALA A C 1
ATOM 618 O O . ALA A 1 83 ? -7.504 18.348 12.270 1.00 60.91 83 ALA A O 1
ATOM 619 N N . ALA A 1 84 ? -6.491 19.945 11.062 1.00 66.62 84 ALA A N 1
ATOM 620 C CA . ALA A 1 84 ? -6.823 19.362 9.762 1.00 66.62 84 ALA A CA 1
ATOM 621 C C . ALA A 1 84 ? -6.345 17.895 9.672 1.00 66.62 84 ALA A C 1
ATOM 623 O O . ALA A 1 84 ? -5.290 17.570 10.229 1.00 66.62 84 ALA A O 1
ATOM 624 N N . PRO A 1 85 ? -7.085 17.015 8.965 1.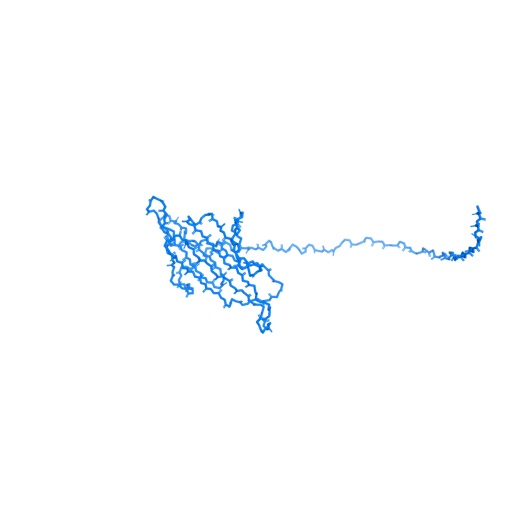00 74.56 85 PRO A N 1
ATOM 625 C CA . PRO A 1 85 ? -6.745 15.600 8.839 1.00 74.56 85 PRO A CA 1
ATOM 626 C C . PRO A 1 85 ? -5.304 15.430 8.354 1.00 74.56 85 PRO A C 1
ATOM 628 O O . PRO A 1 85 ? -4.963 15.849 7.244 1.00 74.56 85 PRO A O 1
ATOM 631 N N . ARG A 1 86 ? -4.460 14.827 9.199 1.00 85.12 86 ARG A N 1
ATOM 632 C CA . ARG A 1 86 ? -3.067 14.510 8.876 1.00 85.12 86 ARG A CA 1
ATOM 633 C C . ARG A 1 86 ? -2.971 13.08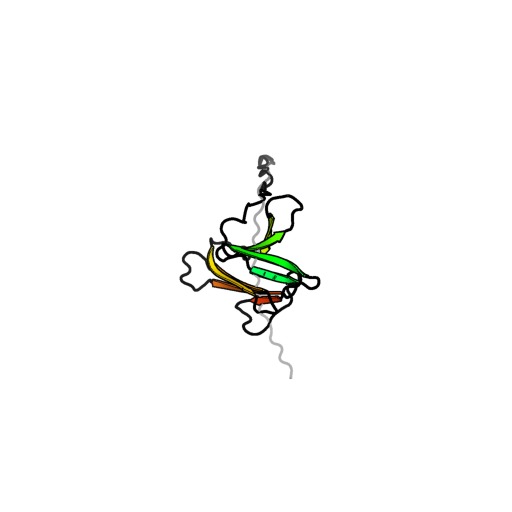0 8.377 1.00 85.12 86 ARG A C 1
ATOM 635 O O . ARG A 1 86 ? -3.591 12.181 8.932 1.00 85.12 86 ARG A O 1
ATOM 642 N N . TRP A 1 87 ? -2.174 12.878 7.340 1.00 88.69 87 TRP A N 1
ATOM 643 C CA . TRP A 1 87 ? -1.940 11.572 6.740 1.00 88.69 87 TRP A CA 1
ATOM 644 C C . TRP A 1 87 ? -0.486 11.172 6.948 1.00 88.69 87 TRP A C 1
ATOM 646 O O . TRP A 1 87 ? 0.415 11.919 6.568 1.00 88.69 87 TRP A O 1
ATOM 656 N N . SER A 1 88 ? -0.255 9.994 7.520 1.00 89.81 88 SER A N 1
ATOM 657 C CA . SER A 1 88 ? 1.073 9.393 7.608 1.00 89.81 88 SER A CA 1
ATOM 658 C C . SER A 1 88 ? 1.301 8.443 6.438 1.00 89.81 88 SER A C 1
ATOM 660 O O . SER A 1 88 ? 0.401 7.700 6.046 1.00 89.81 88 SER A O 1
ATOM 662 N N . LEU A 1 89 ? 2.504 8.460 5.865 1.00 91.50 89 LEU A N 1
ATOM 663 C CA . LEU A 1 89 ? 2.906 7.482 4.856 1.00 91.50 89 LEU A CA 1
ATOM 664 C C . LEU A 1 89 ? 3.063 6.108 5.522 1.00 91.50 89 LEU A C 1
ATOM 666 O O . LEU A 1 89 ? 3.773 5.991 6.517 1.00 91.50 89 LEU A O 1
ATOM 670 N N . LEU A 1 90 ? 2.403 5.091 4.972 1.00 92.19 90 LEU A N 1
ATOM 671 C CA . LEU A 1 90 ? 2.420 3.721 5.484 1.00 92.19 90 LEU A CA 1
ATOM 672 C C . LEU A 1 90 ? 3.188 2.767 4.568 1.00 92.19 90 LEU A C 1
ATOM 674 O O . LEU A 1 90 ? 3.995 1.982 5.050 1.00 92.19 90 LEU A O 1
ATOM 678 N N . PHE A 1 91 ? 2.938 2.843 3.259 1.00 91.00 91 PHE A N 1
ATOM 679 C CA . PHE A 1 91 ? 3.635 2.029 2.264 1.00 91.00 91 PHE A CA 1
ATOM 680 C C . PHE A 1 91 ? 4.141 2.890 1.124 1.00 91.00 91 PHE A C 1
ATOM 682 O O . PHE A 1 91 ? 3.430 3.782 0.646 1.00 91.00 91 PHE A O 1
ATOM 689 N N . LYS A 1 92 ? 5.337 2.568 0.637 1.00 91.00 92 LYS A N 1
ATOM 690 C CA . LYS A 1 92 ? 5.850 3.087 -0.631 1.00 91.00 92 LYS A CA 1
ATOM 691 C C . LYS A 1 92 ? 6.544 1.982 -1.429 1.00 91.00 92 LYS A C 1
ATOM 693 O O . LYS A 1 92 ? 7.009 0.998 -0.853 1.00 91.00 92 LYS A O 1
ATOM 698 N N . PRO A 1 93 ? 6.651 2.130 -2.757 1.00 88.19 93 PRO A N 1
ATOM 699 C CA . PRO A 1 93 ? 7.432 1.209 -3.565 1.00 88.19 93 PRO A CA 1
ATOM 700 C C . PRO A 1 93 ? 8.885 1.169 -3.088 1.00 88.19 93 PRO A C 1
ATOM 702 O O . PRO A 1 93 ? 9.430 2.176 -2.623 1.00 88.19 93 PRO A O 1
ATOM 705 N N . ALA A 1 94 ? 9.518 0.005 -3.223 1.00 84.88 94 ALA A N 1
ATOM 706 C CA . ALA A 1 94 ? 10.936 -0.129 -2.925 1.00 84.88 94 ALA A CA 1
ATOM 707 C C . ALA A 1 94 ? 11.757 0.818 -3.824 1.00 84.88 94 ALA A C 1
ATOM 709 O O . ALA A 1 94 ? 11.423 0.969 -5.003 1.00 84.88 94 ALA A O 1
ATOM 710 N N . PRO A 1 95 ? 12.835 1.433 -3.307 1.00 84.69 95 PRO A N 1
ATOM 711 C CA . PRO A 1 95 ? 13.711 2.266 -4.119 1.00 84.69 95 PRO A CA 1
ATOM 712 C C . PRO A 1 95 ? 14.239 1.509 -5.342 1.00 84.69 95 PRO A C 1
ATOM 714 O O . PRO A 1 95 ? 14.638 0.347 -5.244 1.00 84.69 95 PRO A O 1
ATOM 717 N N . TYR A 1 96 ? 14.271 2.187 -6.487 1.00 83.31 96 TYR A N 1
ATOM 718 C CA . TYR A 1 96 ? 14.800 1.658 -7.738 1.00 83.31 96 TYR A CA 1
ATOM 719 C C . TYR A 1 96 ? 15.728 2.686 -8.381 1.00 83.31 96 TYR A C 1
ATOM 721 O O . TYR A 1 96 ? 15.506 3.888 -8.262 1.00 83.31 96 TYR A O 1
ATOM 729 N N . PHE A 1 97 ? 16.787 2.213 -9.038 1.00 87.06 97 PHE A N 1
ATOM 730 C CA . PHE A 1 97 ? 17.843 3.083 -9.564 1.00 87.06 97 PHE A CA 1
ATOM 731 C C . PHE A 1 97 ? 17.411 3.891 -10.797 1.00 87.06 97 PHE A C 1
ATOM 733 O O . PHE A 1 97 ? 17.981 4.944 -11.063 1.00 87.06 97 PHE A O 1
ATOM 740 N N . LEU A 1 98 ? 16.410 3.413 -11.545 1.00 89.56 98 LEU A N 1
ATOM 741 C CA . LEU A 1 98 ? 15.809 4.154 -12.656 1.00 89.56 98 LEU A CA 1
ATOM 742 C C . LEU A 1 98 ? 14.487 4.799 -12.234 1.00 89.56 98 LEU A C 1
ATOM 744 O O . LEU A 1 98 ? 13.794 4.265 -11.364 1.00 89.56 98 LEU A O 1
ATOM 748 N N . PRO A 1 99 ? 14.073 5.883 -12.909 1.00 89.00 99 PRO A N 1
ATOM 749 C CA . PRO A 1 99 ? 12.729 6.421 -12.771 1.00 89.00 99 PRO A CA 1
ATOM 750 C C . PRO A 1 99 ? 11.655 5.351 -12.998 1.00 89.00 99 PRO A C 1
ATOM 752 O O . PRO A 1 99 ? 11.692 4.594 -13.975 1.00 89.00 99 PRO A O 1
ATOM 755 N N . GLN A 1 100 ? 10.673 5.316 -12.101 1.00 92.06 100 GLN A N 1
ATOM 756 C CA . GLN A 1 100 ? 9.515 4.435 -12.191 1.00 92.06 100 GLN A CA 1
ATOM 757 C C . GLN A 1 100 ? 8.227 5.251 -12.281 1.00 92.06 100 GLN A C 1
ATOM 759 O O . GLN A 1 100 ? 8.138 6.352 -11.744 1.00 92.06 100 GLN A O 1
ATOM 764 N N . GLN A 1 101 ? 7.218 4.678 -12.926 1.00 92.50 101 GLN A N 1
ATOM 765 C CA . GLN A 1 101 ? 5.842 5.158 -12.910 1.00 92.50 101 GLN A CA 1
ATOM 766 C C . GLN A 1 101 ? 4.950 4.178 -12.160 1.00 92.50 101 GLN A C 1
ATOM 768 O O . GLN A 1 101 ? 5.187 2.966 -12.164 1.00 92.50 101 GLN A O 1
ATOM 773 N N . CYS A 1 102 ? 3.907 4.714 -11.538 1.00 93.06 102 CYS A N 1
ATOM 774 C CA . CYS A 1 102 ? 2.848 3.910 -10.963 1.00 93.06 102 CYS A CA 1
ATOM 775 C C . CYS A 1 102 ? 1.939 3.390 -12.084 1.00 93.06 102 CYS A C 1
ATOM 777 O O . CYS A 1 102 ? 1.464 4.169 -12.906 1.00 93.06 102 CYS A O 1
ATOM 779 N N . VAL A 1 103 ? 1.732 2.075 -12.141 1.00 92.94 103 VAL A N 1
ATOM 780 C CA . VAL A 1 103 ? 0.899 1.419 -13.168 1.00 92.94 103 VAL A CA 1
ATOM 781 C C . VAL A 1 103 ? -0.286 0.662 -12.573 1.00 92.94 103 VAL A C 1
ATOM 783 O O . VAL A 1 103 ? -1.172 0.236 -13.310 1.00 92.94 103 VAL A O 1
ATOM 786 N N . ARG A 1 104 ? -0.320 0.482 -11.246 1.00 91.81 104 ARG A N 1
ATOM 787 C CA . ARG A 1 104 ? -1.442 -0.139 -10.538 1.00 91.81 104 ARG A CA 1
ATOM 788 C C . ARG A 1 104 ? -1.599 0.435 -9.139 1.00 91.81 104 ARG A C 1
ATOM 790 O O . ARG A 1 104 ? -0.651 0.413 -8.359 1.00 91.81 104 ARG A O 1
ATOM 797 N N . GLU A 1 105 ? -2.821 0.850 -8.832 1.00 94.38 105 GLU A N 1
ATOM 798 C CA . GLU A 1 105 ? -3.250 1.299 -7.510 1.00 94.38 105 GLU A CA 1
ATOM 799 C C . GLU A 1 105 ? -4.641 0.749 -7.238 1.00 94.38 105 GLU A C 1
ATOM 801 O O . GLU A 1 105 ? -5.584 1.055 -7.968 1.00 94.38 105 GLU A O 1
ATOM 806 N N . GLN A 1 106 ? -4.779 -0.066 -6.199 1.00 94.00 106 GLN A N 1
ATOM 807 C CA . GLN A 1 106 ? -6.085 -0.446 -5.680 1.00 94.00 106 GLN A CA 1
ATOM 808 C C . GLN A 1 106 ? -6.071 -0.382 -4.163 1.00 94.00 106 GLN A C 1
ATOM 810 O O . GLN A 1 106 ? -5.097 -0.767 -3.514 1.00 94.00 106 GLN A O 1
ATOM 815 N N . LEU A 1 107 ? -7.175 0.106 -3.615 1.00 95.62 107 LEU A N 1
ATOM 816 C CA . LEU A 1 107 ? -7.437 0.155 -2.191 1.00 95.62 107 LEU A CA 1
ATOM 817 C C . LEU A 1 107 ? -8.908 -0.199 -1.989 1.00 95.62 107 LEU A C 1
ATOM 819 O O . LEU A 1 107 ? -9.788 0.478 -2.517 1.00 95.62 107 LEU A O 1
ATOM 823 N N . ALA A 1 108 ? -9.174 -1.267 -1.246 1.00 95.62 108 ALA A N 1
ATOM 824 C CA . ALA A 1 108 ? -10.528 -1.751 -1.012 1.00 95.62 108 ALA A CA 1
ATOM 825 C C . ALA A 1 108 ? -10.640 -2.434 0.349 1.00 95.62 108 ALA A C 1
ATOM 827 O O . ALA A 1 108 ? -9.663 -2.960 0.872 1.00 95.62 108 ALA A O 1
ATOM 828 N N . PHE A 1 109 ? -11.844 -2.456 0.911 1.00 96.12 109 PHE A N 1
ATOM 829 C CA . PHE A 1 109 ? -12.168 -3.252 2.090 1.00 96.12 109 PHE A CA 1
ATOM 830 C C . PHE A 1 109 ? -13.152 -4.347 1.680 1.00 96.12 109 PHE A C 1
ATOM 832 O O . PHE A 1 109 ? -14.191 -4.045 1.097 1.00 96.12 109 PHE A O 1
ATOM 839 N N . ASP A 1 110 ? -12.827 -5.607 1.966 1.00 94.38 110 ASP A N 1
ATOM 840 C CA . ASP A 1 110 ? -13.626 -6.767 1.535 1.00 94.38 110 ASP A CA 1
ATOM 841 C C . ASP A 1 110 ? -14.645 -7.252 2.587 1.00 94.38 110 ASP A C 1
ATOM 843 O O . ASP A 1 110 ? -15.299 -8.276 2.399 1.00 94.38 110 ASP A O 1
ATOM 847 N N . GLY A 1 111 ? -14.771 -6.535 3.708 1.00 94.12 111 GLY A N 1
ATOM 848 C CA . GLY A 1 111 ? -15.581 -6.933 4.863 1.00 94.12 111 GLY A CA 1
ATOM 849 C C . GLY A 1 111 ? -14.772 -7.545 6.009 1.00 94.12 111 GLY A C 1
ATOM 850 O O . GLY A 1 111 ? -15.249 -7.563 7.143 1.00 94.12 111 GLY A O 1
ATOM 851 N N . LYS A 1 112 ? -13.540 -7.996 5.754 1.00 94.12 112 LYS A N 1
ATOM 852 C CA . LYS A 1 112 ? -12.641 -8.575 6.764 1.00 94.12 112 LYS A CA 1
ATOM 853 C C . LYS A 1 112 ? -11.241 -7.970 6.733 1.00 94.12 112 LYS A C 1
ATOM 855 O O . LYS A 1 112 ? -10.652 -7.754 7.787 1.00 94.12 112 LYS A O 1
ATOM 860 N N . TYR A 1 113 ? -10.706 -7.716 5.549 1.00 96.00 113 TYR A N 1
ATOM 861 C CA . TYR A 1 113 ? -9.388 -7.154 5.330 1.00 96.00 113 TYR A CA 1
ATOM 862 C C . TYR A 1 113 ? -9.485 -5.854 4.537 1.00 96.00 113 TYR A C 1
ATOM 864 O O . TYR A 1 113 ? -10.209 -5.763 3.543 1.00 96.00 113 TYR A O 1
ATOM 872 N N . ILE A 1 114 ? -8.682 -4.865 4.927 1.00 96.38 114 ILE A N 1
ATOM 873 C CA . ILE A 1 114 ? -8.254 -3.841 3.979 1.00 96.38 114 ILE A CA 1
ATOM 874 C C . ILE A 1 114 ? -7.247 -4.496 3.031 1.00 96.38 114 ILE A C 1
ATOM 876 O O . ILE A 1 114 ? -6.326 -5.173 3.486 1.00 96.38 114 ILE A O 1
ATOM 880 N N . GLN A 1 115 ? -7.441 -4.332 1.730 1.00 95.69 115 GLN A N 1
ATOM 881 C CA . GLN A 1 115 ? -6.574 -4.828 0.672 1.00 95.69 115 GLN A CA 1
ATOM 882 C C . GLN A 1 115 ? -5.987 -3.651 -0.100 1.00 95.69 115 GLN A C 1
ATOM 884 O O . GLN A 1 115 ? -6.687 -2.701 -0.455 1.00 95.69 115 GLN A O 1
ATOM 889 N N . ILE A 1 116 ? -4.689 -3.735 -0.352 1.00 95.31 116 ILE A N 1
ATOM 890 C CA . ILE A 1 116 ? -3.904 -2.750 -1.083 1.00 95.31 116 ILE A CA 1
ATOM 891 C C . ILE A 1 116 ? -3.180 -3.483 -2.191 1.00 95.31 116 ILE A C 1
ATOM 893 O O . ILE A 1 116 ? -2.561 -4.518 -1.946 1.00 95.31 116 ILE A O 1
ATOM 897 N N . GLU A 1 117 ? -3.174 -2.909 -3.381 1.00 93.88 117 GLU A N 1
ATOM 898 C CA . GLU A 1 117 ? -2.410 -3.424 -4.502 1.00 93.88 117 GLU A CA 1
ATOM 899 C C . GLU A 1 117 ? -1.650 -2.286 -5.168 1.00 93.88 117 GLU A C 1
ATOM 901 O O . GLU A 1 117 ? -2.238 -1.296 -5.602 1.00 93.88 117 GLU A O 1
ATOM 906 N N . ILE A 1 118 ? -0.330 -2.434 -5.233 1.00 93.38 118 ILE A N 1
ATOM 907 C CA . ILE A 1 118 ? 0.583 -1.424 -5.760 1.00 93.38 118 ILE A CA 1
ATOM 908 C C . ILE A 1 118 ? 1.451 -2.084 -6.821 1.00 93.38 118 ILE A C 1
ATOM 910 O O . ILE A 1 118 ? 1.997 -3.171 -6.604 1.00 93.38 118 ILE A O 1
ATOM 914 N N . GLY A 1 119 ? 1.605 -1.418 -7.962 1.00 92.44 119 GLY A N 1
ATOM 915 C CA . GLY A 1 119 ? 2.556 -1.834 -8.980 1.00 92.44 119 GLY A CA 1
ATOM 916 C C . GLY A 1 119 ? 3.283 -0.663 -9.616 1.00 92.44 119 GLY A C 1
ATOM 917 O O . GLY A 1 119 ? 2.650 0.286 -10.078 1.00 92.44 119 GLY A O 1
ATOM 918 N N . THR A 1 120 ? 4.610 -0.749 -9.673 1.00 93.25 120 THR A N 1
ATOM 919 C CA . THR A 1 120 ? 5.451 0.232 -10.365 1.00 93.25 120 THR A CA 1
ATOM 920 C C . THR A 1 120 ? 6.173 -0.402 -11.534 1.00 93.25 120 THR A C 1
ATOM 922 O O . THR A 1 120 ? 6.537 -1.576 -11.497 1.00 93.25 120 THR A O 1
ATOM 925 N N . GLN A 1 121 ? 6.415 0.386 -12.572 1.00 92.62 121 GLN A N 1
ATOM 926 C CA . GLN A 1 121 ? 7.166 -0.035 -13.744 1.00 92.62 121 GLN A CA 1
ATOM 927 C C . GLN A 1 121 ? 8.253 0.989 -14.043 1.00 92.62 121 GLN A C 1
ATOM 929 O O . GLN A 1 121 ? 8.003 2.191 -13.989 1.00 92.62 121 GLN A O 1
ATOM 934 N N . ALA A 1 122 ? 9.448 0.530 -14.408 1.00 91.56 122 ALA A N 1
ATOM 935 C CA . ALA A 1 122 ? 10.469 1.427 -14.944 1.00 91.56 122 ALA A CA 1
ATOM 936 C C . ALA A 1 122 ? 9.963 2.139 -16.218 1.00 91.56 122 ALA A C 1
ATOM 938 O O . ALA A 1 122 ? 9.339 1.519 -17.093 1.00 91.56 122 ALA A O 1
ATOM 939 N N . LEU A 1 123 ? 10.224 3.445 -16.321 1.00 90.62 123 LEU A N 1
ATOM 940 C CA . LEU A 1 123 ? 9.880 4.227 -17.511 1.00 90.62 123 LEU A CA 1
ATOM 941 C C . LEU A 1 123 ? 10.583 3.642 -18.746 1.00 90.62 123 LEU A C 1
ATOM 943 O O . LEU A 1 123 ? 11.767 3.325 -18.703 1.00 90.62 123 LEU A O 1
ATOM 947 N N . GLY A 1 124 ? 9.841 3.463 -19.843 1.00 86.81 124 GLY A N 1
ATOM 948 C CA . GLY A 1 124 ? 10.369 2.902 -21.095 1.00 86.81 124 GLY A CA 1
ATOM 949 C C . GLY A 1 124 ? 10.522 1.373 -21.139 1.00 86.81 124 GLY A C 1
ATOM 950 O O . GLY A 1 124 ? 10.875 0.840 -22.183 1.00 86.81 124 GLY A O 1
ATOM 951 N N . ALA A 1 125 ? 10.207 0.638 -20.063 1.00 85.00 125 ALA A N 1
ATOM 952 C CA . ALA A 1 125 ? 10.423 -0.817 -19.997 1.00 85.00 125 ALA A CA 1
ATOM 953 C C . ALA A 1 125 ? 9.388 -1.689 -20.744 1.00 85.00 125 ALA A C 1
ATOM 955 O O . ALA A 1 125 ? 9.451 -2.915 -20.652 1.00 85.00 125 ALA A O 1
ATOM 956 N N . GLY A 1 126 ? 8.401 -1.091 -21.421 1.00 81.56 126 GLY A N 1
ATOM 957 C CA . GLY A 1 126 ? 7.418 -1.825 -22.233 1.00 81.56 126 GLY A CA 1
ATOM 958 C C . GLY A 1 126 ? 6.648 -2.941 -21.503 1.00 81.56 126 GLY A C 1
ATOM 959 O O . GLY A 1 126 ? 6.225 -3.893 -22.147 1.00 81.56 126 GLY A O 1
ATOM 960 N N . GLY A 1 127 ? 6.501 -2.870 -20.173 1.00 76.56 127 GLY A N 1
ATOM 961 C CA . GLY A 1 127 ? 5.778 -3.859 -19.357 1.00 76.56 127 GLY A CA 1
ATOM 962 C C . GLY A 1 127 ? 6.630 -4.958 -18.702 1.00 76.56 127 GLY A C 1
ATOM 963 O O . GLY A 1 127 ? 6.169 -5.583 -17.749 1.00 76.56 127 GLY A O 1
ATOM 964 N N . CYS A 1 128 ? 7.879 -5.163 -19.136 1.00 75.94 128 CYS A N 1
ATOM 965 C CA . CYS A 1 128 ? 8.746 -6.264 -18.674 1.00 75.94 128 CYS A CA 1
ATOM 966 C C . CYS A 1 128 ? 9.236 -6.104 -17.217 1.00 75.94 128 CYS A C 1
ATOM 968 O O . CYS A 1 128 ? 9.397 -7.083 -16.493 1.00 75.94 128 CYS A O 1
ATOM 970 N N . CYS A 1 129 ? 9.421 -4.867 -16.754 1.00 80.00 129 CYS A N 1
ATOM 971 C CA . CYS A 1 129 ? 10.008 -4.563 -15.444 1.00 80.00 129 CYS A CA 1
ATOM 972 C C . CYS A 1 129 ? 8.973 -3.986 -14.475 1.00 80.00 129 CYS A C 1
ATOM 974 O O . CYS A 1 129 ? 9.195 -2.931 -13.874 1.00 80.00 129 CYS A O 1
ATOM 976 N N . THR A 1 130 ? 7.823 -4.652 -14.371 1.00 87.31 130 THR A N 1
ATOM 977 C CA . THR A 1 130 ? 6.761 -4.266 -13.438 1.00 87.31 130 THR A CA 1
ATOM 978 C C . THR A 1 130 ? 6.952 -4.999 -12.117 1.00 87.31 130 THR A C 1
ATOM 980 O O . THR A 1 130 ? 6.942 -6.228 -12.067 1.00 87.31 130 THR A O 1
ATOM 983 N N . THR A 1 131 ? 7.116 -4.252 -11.032 1.00 88.44 131 THR A N 1
ATOM 984 C CA . THR A 1 131 ? 7.055 -4.807 -9.682 1.00 88.44 131 THR A CA 1
ATOM 985 C C . THR A 1 131 ? 5.627 -4.716 -9.173 1.00 88.44 131 THR A C 1
ATOM 987 O O . THR A 1 131 ? 4.924 -3.750 -9.457 1.00 88.44 131 THR A O 1
ATOM 990 N N . TYR A 1 132 ? 5.186 -5.739 -8.446 1.00 89.44 132 TYR A N 1
ATOM 991 C CA . TYR A 1 132 ? 3.842 -5.795 -7.889 1.00 89.44 132 TYR A CA 1
ATOM 992 C C . TYR A 1 132 ? 3.862 -6.358 -6.470 1.00 89.44 132 TYR A C 1
ATOM 994 O O . TYR A 1 132 ? 4.532 -7.364 -6.191 1.00 89.44 132 TYR A O 1
ATOM 1002 N N . ALA A 1 133 ? 3.097 -5.725 -5.587 1.00 91.06 133 ALA A N 1
ATOM 1003 C CA . ALA A 1 133 ? 2.858 -6.189 -4.235 1.00 91.06 133 ALA A CA 1
ATOM 1004 C C . ALA A 1 133 ? 1.396 -5.958 -3.848 1.00 91.06 133 ALA A C 1
ATOM 1006 O O . ALA A 1 133 ? 0.834 -4.886 -4.074 1.00 91.06 133 ALA A O 1
ATOM 1007 N N . ALA A 1 134 ? 0.802 -6.979 -3.239 1.00 93.25 134 ALA A N 1
ATOM 1008 C CA . ALA A 1 134 ? -0.471 -6.874 -2.553 1.00 93.25 134 ALA A CA 1
ATOM 1009 C C . ALA A 1 134 ? -0.234 -6.919 -1.042 1.00 93.25 134 ALA A C 1
ATOM 1011 O O . ALA A 1 134 ? 0.568 -7.726 -0.565 1.00 93.25 134 ALA A O 1
ATOM 1012 N N . TYR A 1 135 ? -0.951 -6.088 -0.296 1.00 94.50 135 TYR A N 1
ATOM 1013 C CA . TYR A 1 135 ? -0.925 -6.045 1.159 1.00 94.50 135 TYR A CA 1
ATOM 1014 C C . TYR A 1 135 ? -2.333 -6.220 1.699 1.00 94.50 135 TYR A C 1
ATOM 1016 O O . TYR A 1 135 ? -3.302 -5.794 1.071 1.00 94.50 135 TYR A O 1
ATOM 1024 N N . ARG A 1 136 ? -2.451 -6.827 2.877 1.00 95.75 136 ARG A N 1
ATOM 1025 C CA . ARG A 1 136 ? -3.722 -6.875 3.590 1.00 95.75 136 ARG A CA 1
ATOM 1026 C C . ARG A 1 136 ? -3.560 -6.820 5.098 1.00 95.75 136 ARG A C 1
ATOM 1028 O O . ARG A 1 136 ? -2.562 -7.308 5.624 1.00 95.75 136 ARG A O 1
ATOM 1035 N N . SER A 1 137 ? -4.562 -6.283 5.781 1.00 95.81 137 SER A N 1
ATOM 1036 C CA . SER A 1 137 ? -4.615 -6.219 7.244 1.00 95.81 137 SER A CA 1
ATOM 1037 C C . SER A 1 137 ? -6.061 -6.248 7.743 1.00 95.81 137 SER A C 1
ATOM 1039 O O . SER A 1 137 ? -6.969 -5.869 7.008 1.00 95.81 137 SER A O 1
ATOM 1041 N N . GLN A 1 138 ? -6.281 -6.733 8.966 1.00 95.56 138 GLN A N 1
ATOM 1042 C CA . GLN A 1 138 ? -7.592 -6.694 9.638 1.00 95.56 138 GLN A CA 1
ATOM 1043 C C . GLN A 1 138 ? -7.710 -5.532 10.626 1.00 95.56 138 GLN A C 1
ATOM 1045 O O . GLN A 1 138 ? -8.814 -5.126 10.968 1.00 95.56 138 GLN A O 1
ATOM 1050 N N . ASP A 1 139 ? -6.580 -5.014 11.098 1.00 93.19 139 ASP A N 1
ATOM 1051 C CA . ASP A 1 139 ? -6.492 -4.042 12.189 1.00 93.19 139 ASP A CA 1
ATOM 1052 C C . ASP A 1 139 ? -5.739 -2.763 11.790 1.00 93.19 139 ASP A C 1
ATOM 1054 O O . ASP A 1 139 ? -5.694 -1.805 12.555 1.00 93.19 139 ASP A O 1
ATOM 1058 N N . GLY A 1 140 ? -5.169 -2.725 10.584 1.00 91.69 140 GLY A N 1
ATOM 1059 C CA . GLY A 1 140 ? -4.388 -1.600 10.081 1.00 91.69 140 GLY A CA 1
ATOM 1060 C C . GLY A 1 140 ? -2.967 -1.522 10.643 1.00 91.69 140 GLY A C 1
ATOM 1061 O O . GLY A 1 140 ? -2.241 -0.600 10.272 1.00 91.69 140 GLY A O 1
ATOM 1062 N N . GLU A 1 141 ? -2.559 -2.478 11.481 1.00 90.75 141 GLU A N 1
ATOM 1063 C CA . GLU A 1 141 ? -1.267 -2.500 12.184 1.00 90.75 141 GLU A CA 1
ATOM 1064 C C . GLU A 1 141 ? -0.463 -3.760 11.834 1.00 90.75 141 GLU A C 1
ATOM 1066 O O . GLU A 1 141 ? 0.726 -3.685 11.528 1.00 90.75 141 GLU A O 1
ATOM 1071 N N . ASN A 1 142 ? -1.122 -4.922 11.802 1.00 93.00 142 ASN A N 1
ATOM 1072 C CA . ASN A 1 142 ? -0.533 -6.200 11.430 1.00 93.00 142 ASN A CA 1
ATOM 1073 C C . ASN A 1 142 ? -0.804 -6.482 9.954 1.00 93.00 142 ASN A C 1
ATOM 1075 O O . ASN A 1 142 ? -1.947 -6.689 9.532 1.00 93.00 142 ASN A O 1
ATOM 1079 N N . TRP A 1 143 ? 0.263 -6.506 9.161 1.00 95.12 143 TRP A N 1
ATOM 1080 C CA . TRP A 1 143 ? 0.165 -6.596 7.710 1.00 95.12 143 TRP A CA 1
ATOM 1081 C C . TRP A 1 143 ? 0.650 -7.939 7.185 1.00 95.12 143 TRP A C 1
ATOM 1083 O O . TRP A 1 143 ? 1.582 -8.556 7.699 1.00 95.12 143 TRP A O 1
ATOM 1093 N N . GLN A 1 144 ? 0.013 -8.384 6.109 1.00 94.69 144 GLN A N 1
ATOM 1094 C CA . GLN A 1 144 ? 0.465 -9.501 5.300 1.00 94.69 144 GLN A CA 1
ATOM 1095 C C . GLN A 1 144 ? 0.770 -9.008 3.894 1.00 94.69 144 GLN A C 1
ATOM 1097 O O . GLN A 1 144 ? 0.045 -8.168 3.367 1.00 94.69 144 GLN A O 1
ATOM 1102 N N . VAL A 1 145 ? 1.810 -9.555 3.275 1.00 93.12 145 VAL A N 1
ATOM 1103 C CA . VAL A 1 145 ? 2.245 -9.206 1.924 1.00 93.12 145 VAL A CA 1
ATOM 1104 C C . VAL A 1 145 ? 2.229 -10.426 1.011 1.00 93.12 145 VAL A C 1
ATOM 1106 O O . VAL A 1 145 ? 2.564 -11.544 1.411 1.00 93.12 145 VAL A O 1
ATOM 1109 N N . ARG A 1 146 ? 1.867 -10.194 -0.246 1.00 91.94 146 ARG A N 1
ATOM 1110 C CA . ARG A 1 146 ? 1.996 -11.138 -1.349 1.00 91.94 146 ARG A CA 1
ATOM 1111 C C . ARG A 1 146 ? 2.680 -10.427 -2.514 1.00 91.94 146 ARG A C 1
ATOM 1113 O O . ARG A 1 146 ? 2.099 -9.542 -3.138 1.00 91.94 146 ARG A O 1
ATOM 1120 N N . ARG A 1 147 ? 3.935 -10.788 -2.784 1.00 87.12 147 ARG A N 1
ATOM 1121 C CA . ARG A 1 147 ? 4.720 -10.231 -3.901 1.00 87.12 147 ARG A CA 1
ATOM 1122 C C . ARG A 1 147 ? 4.392 -10.962 -5.200 1.00 87.12 147 ARG A C 1
ATOM 1124 O O . ARG A 1 147 ? 3.993 -12.119 -5.154 1.00 87.12 147 ARG A O 1
ATOM 1131 N N . ALA A 1 148 ? 4.644 -10.324 -6.342 1.00 77.38 148 ALA A N 1
ATOM 1132 C CA . ALA A 1 148 ? 4.441 -10.908 -7.674 1.00 77.38 148 ALA A CA 1
ATOM 1133 C C . ALA A 1 148 ? 5.034 -12.321 -7.846 1.00 77.38 148 ALA A C 1
ATOM 1135 O O . ALA A 1 148 ? 4.453 -13.160 -8.522 1.00 77.38 148 ALA A O 1
ATOM 1136 N N . THR A 1 149 ? 6.171 -12.597 -7.203 1.00 69.19 149 THR A N 1
ATOM 1137 C CA . THR A 1 149 ? 6.860 -13.895 -7.265 1.00 69.19 149 THR A CA 1
ATOM 1138 C C . THR A 1 149 ? 6.189 -15.006 -6.446 1.00 69.19 149 THR A C 1
ATOM 1140 O O . THR A 1 149 ? 6.580 -16.162 -6.564 1.00 69.19 149 THR A O 1
ATOM 1143 N N . SER A 1 150 ? 5.192 -14.681 -5.616 1.00 67.38 150 SER A N 1
ATOM 1144 C CA . SER A 1 150 ? 4.428 -15.615 -4.783 1.00 67.38 150 SER A CA 1
ATOM 1145 C C . SER A 1 150 ? 2.941 -15.419 -5.064 1.00 67.38 150 SER A C 1
ATOM 1147 O O . SER A 1 150 ? 2.293 -14.561 -4.473 1.00 67.38 150 SER A O 1
ATOM 1149 N N . THR A 1 151 ? 2.371 -16.197 -5.978 1.00 68.00 151 THR A N 1
ATOM 1150 C CA . THR A 1 151 ? 0.953 -16.079 -6.361 1.00 68.00 151 THR A CA 1
ATOM 1151 C C . THR A 1 151 ? -0.012 -16.600 -5.291 1.00 68.00 151 THR A C 1
ATOM 1153 O O . THR A 1 151 ? -1.149 -16.129 -5.212 1.00 68.00 151 THR A O 1
ATOM 1156 N N . GLU A 1 152 ? 0.439 -17.496 -4.408 1.00 74.62 152 GLU A N 1
ATOM 1157 C CA . GLU A 1 152 ? -0.463 -18.262 -3.534 1.00 74.62 152 GLU A CA 1
ATOM 1158 C C . GLU A 1 152 ? -0.341 -17.956 -2.037 1.00 74.62 152 GLU A C 1
ATOM 1160 O O . GLU A 1 152 ? -1.315 -18.122 -1.303 1.00 74.62 152 GLU A O 1
ATOM 1165 N N . LYS A 1 153 ? 0.820 -17.495 -1.550 1.00 87.56 153 LYS A N 1
ATOM 1166 C CA . LYS A 1 153 ? 1.068 -17.401 -0.101 1.00 87.56 153 LYS A CA 1
ATOM 1167 C C . LYS A 1 153 ? 1.233 -15.967 0.381 1.00 87.56 153 LYS A C 1
ATOM 1169 O O . LYS A 1 153 ? 2.120 -15.242 -0.069 1.00 87.56 153 LYS A O 1
ATOM 1174 N N . TRP A 1 154 ? 0.391 -15.612 1.346 1.00 91.75 154 TRP A N 1
ATOM 1175 C CA . TRP A 1 154 ? 0.534 -14.424 2.177 1.00 91.75 154 TRP A CA 1
ATOM 1176 C C . TRP A 1 154 ? 1.613 -14.657 3.229 1.00 91.75 154 TRP A C 1
ATOM 1178 O O . TRP A 1 154 ? 1.618 -15.688 3.900 1.00 91.75 154 TRP A O 1
ATOM 1188 N N . GLN A 1 155 ? 2.511 -13.693 3.373 1.00 92.00 155 GLN A N 1
ATOM 1189 C CA . GLN A 1 155 ? 3.575 -13.700 4.373 1.00 92.00 155 GLN A CA 1
ATOM 1190 C C . GLN A 1 155 ? 3.317 -12.582 5.374 1.00 92.00 155 GLN A C 1
ATOM 1192 O O . GLN A 1 155 ? 2.852 -11.516 4.978 1.00 92.00 155 GLN A O 1
ATOM 1197 N N . VAL A 1 156 ? 3.602 -12.814 6.655 1.00 92.88 156 VAL A N 1
ATOM 1198 C CA . VAL A 1 156 ? 3.569 -11.742 7.659 1.00 92.88 156 VAL A CA 1
ATOM 1199 C C . VAL A 1 156 ? 4.632 -10.709 7.298 1.00 92.88 156 VAL A C 1
ATOM 1201 O O . VAL A 1 156 ? 5.729 -11.063 6.866 1.00 92.88 156 VAL A O 1
ATOM 1204 N N . LEU A 1 157 ? 4.277 -9.434 7.406 1.00 89.38 157 LEU A N 1
ATOM 1205 C CA . LEU A 1 157 ? 5.179 -8.324 7.163 1.00 89.38 157 LEU A CA 1
ATOM 1206 C C . LEU A 1 157 ? 5.671 -7.796 8.511 1.00 89.38 157 LEU A C 1
ATOM 1208 O O . LEU A 1 157 ? 4.904 -7.171 9.235 1.00 89.38 157 LEU A O 1
ATOM 1212 N N . ASP A 1 158 ? 6.947 -8.033 8.820 1.00 77.62 158 ASP A N 1
ATOM 1213 C CA . ASP A 1 158 ? 7.547 -7.647 10.108 1.00 77.62 158 ASP A CA 1
ATOM 1214 C C . ASP A 1 158 ? 7.472 -6.134 10.367 1.00 77.62 158 ASP A C 1
ATOM 1216 O O . ASP A 1 158 ? 7.396 -5.688 11.510 1.00 77.62 158 ASP A O 1
ATOM 1220 N N . THR A 1 159 ? 7.508 -5.316 9.310 1.00 71.12 159 THR A N 1
ATOM 1221 C CA . THR A 1 159 ? 7.309 -3.863 9.400 1.00 71.12 159 THR A CA 1
ATOM 1222 C C . THR A 1 159 ? 6.804 -3.313 8.062 1.00 71.12 159 THR A C 1
ATOM 1224 O O . THR A 1 159 ? 7.388 -3.647 7.022 1.00 71.12 159 THR A O 1
ATOM 1227 N N . PRO A 1 160 ? 5.753 -2.471 8.044 1.00 63.50 160 PRO A N 1
ATOM 1228 C CA . PRO A 1 160 ? 5.369 -1.734 6.843 1.00 63.50 160 PRO A CA 1
ATOM 1229 C C . PRO A 1 160 ? 6.517 -0.806 6.402 1.00 63.50 160 PRO A C 1
ATOM 1231 O O . PRO A 1 160 ? 7.100 -0.107 7.228 1.00 63.50 160 PRO A O 1
ATOM 1234 N N . LYS A 1 161 ? 6.905 -0.873 5.122 1.00 57.72 161 LYS A N 1
ATOM 1235 C CA . LYS A 1 161 ? 8.042 -0.140 4.531 1.00 57.72 161 LYS A CA 1
ATOM 1236 C C . LYS A 1 161 ? 7.591 0.793 3.412 1.00 57.72 161 LYS A C 1
ATOM 1238 O O . LYS A 1 161 ? 6.661 0.408 2.665 1.00 57.72 161 LYS A O 1
#

Sequence (161 aa):
MTIALSLAQSRWIALSVTSFGFALFSSLCLGFSLPPDSEPSHSVNVTANFTTPPVKLPLAHGKAVSFGIKDCKVYRLTDAEGAAPRWSLLFKPAPYFLPQQCVREQLAFDGKYIQIEIGTQALGAGGCCTTYAAYRSQDGENWQVRRATSTEKWQVLDTPK

Radius of gyration: 29.07 Å; chains: 1; bounding box: 79×75×42 Å